Protein AF-A0A5N1IQK7-F1 (afdb_monomer_lite)

Organism: NCBI:txid2607655

Structure (mmCIF, N/CA/C/O backbone):
data_AF-A0A5N1IQK7-F1
#
_entry.id   AF-A0A5N1IQK7-F1
#
loop_
_atom_site.group_PDB
_atom_site.id
_atom_site.type_symbol
_atom_site.label_atom_id
_atom_site.label_alt_id
_atom_site.label_comp_id
_atom_site.label_asym_id
_atom_site.label_entity_id
_atom_site.label_seq_id
_atom_site.pdbx_PDB_ins_code
_atom_site.Cartn_x
_atom_site.Cartn_y
_atom_site.Cartn_z
_atom_site.occupancy
_atom_site.B_iso_or_equiv
_atom_site.auth_seq_id
_atom_site.auth_comp_id
_atom_site.auth_asym_id
_atom_site.auth_atom_id
_atom_site.pdbx_PDB_model_num
ATOM 1 N N . MET A 1 1 ? 9.246 -11.820 -19.263 1.00 68.75 1 MET A N 1
ATOM 2 C CA . MET A 1 1 ? 8.201 -10.917 -18.738 1.00 68.75 1 MET A CA 1
ATOM 3 C C . MET A 1 1 ? 7.784 -11.467 -17.394 1.00 68.75 1 MET A C 1
ATOM 5 O O . MET A 1 1 ? 7.193 -12.541 -17.363 1.00 68.75 1 MET A O 1
ATOM 9 N N . LYS A 1 2 ? 8.166 -10.788 -16.314 1.00 76.56 2 LYS A N 1
ATOM 10 C CA . LYS A 1 2 ? 7.751 -11.128 -14.954 1.00 76.56 2 LYS A CA 1
ATOM 11 C C . LYS A 1 2 ? 6.522 -10.287 -14.618 1.00 76.56 2 LYS A C 1
ATOM 13 O O . LYS A 1 2 ? 6.478 -9.094 -14.926 1.00 76.56 2 LYS A O 1
ATOM 18 N N . ASP A 1 3 ? 5.504 -10.927 -14.060 1.00 84.69 3 ASP A N 1
ATOM 19 C CA . ASP A 1 3 ? 4.330 -10.233 -13.542 1.00 84.69 3 ASP A CA 1
ATOM 20 C C . ASP A 1 3 ? 4.482 -10.128 -12.025 1.00 84.69 3 ASP A C 1
ATOM 22 O O . ASP A 1 3 ? 4.413 -11.128 -11.313 1.00 84.69 3 ASP A O 1
ATOM 26 N N . LEU A 1 4 ? 4.791 -8.921 -11.565 1.00 87.88 4 LEU A N 1
ATOM 27 C CA . LEU A 1 4 ? 5.002 -8.552 -10.166 1.00 87.88 4 LEU A CA 1
ATOM 28 C C . LEU A 1 4 ? 3.788 -7.803 -9.605 1.00 87.88 4 LEU A C 1
ATOM 30 O O . LEU A 1 4 ? 3.894 -7.094 -8.604 1.00 87.88 4 LEU A O 1
ATOM 34 N N . ARG A 1 5 ? 2.638 -7.900 -10.275 1.00 91.56 5 ARG A N 1
ATOM 35 C CA . ARG A 1 5 ? 1.387 -7.381 -9.735 1.00 91.56 5 ARG A CA 1
ATOM 36 C C . ARG A 1 5 ? 0.898 -8.236 -8.572 1.00 91.56 5 ARG A C 1
ATOM 38 O O . ARG A 1 5 ? 1.287 -9.399 -8.436 1.00 91.56 5 ARG A O 1
ATOM 45 N N . PHE A 1 6 ? 0.031 -7.657 -7.746 1.00 93.50 6 PHE A N 1
ATOM 46 C CA . PHE A 1 6 ? -0.647 -8.395 -6.686 1.00 93.50 6 PHE A CA 1
ATOM 47 C C . PHE A 1 6 ? -1.367 -9.621 -7.254 1.00 93.50 6 PHE A C 1
ATOM 49 O O . PHE A 1 6 ? -2.085 -9.540 -8.252 1.00 93.50 6 PHE A O 1
ATOM 56 N N . SER A 1 7 ? -1.177 -10.766 -6.603 1.00 94.44 7 SER A N 1
ATOM 57 C CA . SER A 1 7 ? -1.877 -11.998 -6.946 1.00 94.44 7 SER A CA 1
ATOM 58 C C . SER A 1 7 ? -3.335 -11.959 -6.484 1.00 94.44 7 SER A C 1
ATOM 60 O O . SER A 1 7 ? -3.713 -11.179 -5.607 1.00 94.44 7 SER A O 1
ATOM 62 N N . ASP A 1 8 ? -4.157 -12.879 -6.994 1.00 94.19 8 ASP A N 1
ATOM 63 C CA . ASP A 1 8 ? -5.556 -13.017 -6.566 1.00 94.19 8 ASP A CA 1
ATOM 64 C C . ASP A 1 8 ? -5.696 -13.207 -5.048 1.00 94.19 8 ASP A C 1
ATOM 66 O O . ASP A 1 8 ? -6.633 -12.691 -4.440 1.00 94.19 8 ASP A O 1
ATOM 70 N N . SER A 1 9 ? -4.756 -13.915 -4.411 1.00 96.44 9 SER A N 1
ATOM 71 C CA . SER A 1 9 ? -4.756 -14.072 -2.954 1.00 96.44 9 SER A CA 1
ATOM 72 C C . SER A 1 9 ? -4.526 -12.742 -2.244 1.00 96.44 9 SER A C 1
ATOM 74 O O . SER A 1 9 ? -5.175 -12.468 -1.245 1.00 96.44 9 SER A O 1
ATOM 76 N N . GLU A 1 10 ? -3.645 -11.885 -2.758 1.00 96.56 10 GLU A N 1
ATOM 77 C CA . GLU A 1 10 ? -3.402 -10.562 -2.173 1.00 96.56 10 GLU A CA 1
ATOM 78 C C . GLU A 1 10 ? -4.595 -9.630 -2.380 1.00 96.56 10 GLU A C 1
ATOM 80 O O . GLU A 1 10 ? -4.990 -8.924 -1.455 1.00 96.56 10 GLU A O 1
ATOM 85 N N . VAL A 1 11 ? -5.244 -9.690 -3.545 1.00 95.06 11 VAL A N 1
ATOM 86 C CA . VAL A 1 11 ? -6.497 -8.966 -3.812 1.00 95.06 11 VAL A CA 1
ATOM 87 C C . VAL A 1 11 ? -7.612 -9.402 -2.852 1.00 95.06 11 VAL A C 1
ATOM 89 O O . VAL A 1 11 ? -8.377 -8.567 -2.357 1.00 95.06 11 VAL A O 1
ATOM 92 N N . GLN A 1 12 ? -7.686 -10.694 -2.517 1.00 95.62 12 GLN A N 1
ATOM 93 C CA . GLN A 1 12 ? -8.607 -11.192 -1.491 1.00 95.62 12 GLN A CA 1
ATOM 94 C C . GLN A 1 12 ? -8.284 -10.621 -0.105 1.00 95.62 12 GLN A C 1
ATOM 96 O O . GLN A 1 12 ? -9.202 -10.197 0.593 1.00 95.62 12 GLN A O 1
ATOM 101 N N . LEU A 1 13 ? -7.005 -10.533 0.276 1.00 97.06 13 LEU A N 1
ATOM 102 C CA . LEU A 1 13 ? -6.601 -9.913 1.544 1.00 97.06 13 LEU A CA 1
ATOM 103 C C . LEU A 1 13 ? -6.958 -8.417 1.596 1.00 97.06 13 LEU A C 1
ATOM 105 O O . LEU A 1 13 ? -7.445 -7.944 2.621 1.00 97.06 13 LEU A O 1
ATOM 109 N N . LEU A 1 14 ? -6.785 -7.675 0.497 1.00 96.44 14 LEU A N 1
ATOM 110 C CA . LEU A 1 14 ? -7.234 -6.276 0.400 1.00 96.44 14 LEU A CA 1
ATOM 111 C C . LEU A 1 14 ? -8.758 -6.164 0.580 1.00 96.44 14 LEU A C 1
ATOM 113 O O . LEU A 1 14 ? -9.250 -5.276 1.276 1.00 96.44 14 LEU A O 1
ATOM 117 N N . SER A 1 15 ? -9.508 -7.117 0.024 1.00 95.38 15 SER A N 1
ATOM 118 C CA . SER A 1 15 ? -10.962 -7.203 0.205 1.00 95.38 15 SER A CA 1
ATOM 119 C C . SER A 1 15 ? -11.366 -7.563 1.643 1.00 95.38 15 SER A C 1
ATOM 121 O O . SER A 1 15 ? -12.440 -7.173 2.101 1.00 95.38 15 SER A O 1
ATOM 123 N N . GLU A 1 16 ? -10.548 -8.329 2.373 1.00 95.81 16 GLU A N 1
ATOM 124 C CA . GLU A 1 16 ? -10.738 -8.571 3.810 1.00 95.81 16 GLU A CA 1
ATOM 125 C C . GLU A 1 16 ? -10.499 -7.297 4.625 1.00 95.81 16 GLU A C 1
ATOM 127 O O . GLU A 1 16 ? -11.280 -7.006 5.531 1.00 95.81 16 GLU A O 1
ATOM 132 N N . LEU A 1 17 ? -9.461 -6.526 4.284 1.00 95.19 17 LEU A N 1
ATOM 133 C CA . LEU A 1 17 ? -9.135 -5.259 4.939 1.00 95.19 17 LEU A CA 1
ATOM 134 C C . LEU A 1 17 ? -10.304 -4.258 4.865 1.00 95.19 17 LEU A C 1
ATOM 136 O O . LEU A 1 17 ? -10.638 -3.644 5.875 1.00 95.19 17 LEU A O 1
ATOM 140 N N . LEU A 1 18 ? -10.992 -4.164 3.720 1.00 93.88 18 LEU A N 1
ATOM 141 C CA . LEU A 1 18 ? -12.187 -3.318 3.537 1.00 93.88 18 LEU A CA 1
ATOM 142 C C . LEU A 1 18 ? -13.368 -3.676 4.452 1.00 93.88 18 LEU A C 1
ATOM 144 O O . LEU A 1 18 ? -14.245 -2.851 4.692 1.00 93.88 18 LEU A O 1
ATOM 148 N N . LYS A 1 19 ? -13.423 -4.911 4.960 1.00 93.31 19 LYS A N 1
ATOM 149 C CA . LYS A 1 19 ? -14.508 -5.383 5.837 1.00 93.31 19 LYS A CA 1
ATOM 150 C C . LYS A 1 19 ? -14.240 -5.090 7.313 1.00 93.31 19 LYS A C 1
ATOM 152 O O . LYS A 1 19 ? -15.076 -5.418 8.157 1.00 93.31 19 LYS A O 1
ATOM 157 N N . LEU A 1 20 ? -13.075 -4.534 7.644 1.00 91.69 20 LEU A N 1
ATOM 158 C CA . LEU A 1 20 ? -12.724 -4.189 9.014 1.00 91.69 20 LEU A CA 1
ATOM 159 C C . LEU A 1 20 ? -13.356 -2.852 9.411 1.00 91.69 20 LEU A C 1
ATOM 161 O O . LEU A 1 20 ? -13.209 -1.841 8.733 1.00 91.69 20 LEU A O 1
ATOM 165 N N . ASN A 1 21 ? -14.039 -2.853 10.556 1.00 85.94 21 ASN A N 1
ATOM 166 C CA . ASN A 1 21 ? -14.760 -1.682 11.066 1.00 85.94 21 ASN A CA 1
ATOM 167 C C . ASN A 1 21 ? -13.868 -0.679 11.810 1.00 85.94 21 ASN A C 1
ATOM 169 O O . ASN A 1 21 ? -14.345 0.390 12.170 1.00 85.94 21 ASN A O 1
ATOM 173 N N . SER A 1 22 ? -12.630 -1.051 12.122 1.00 92.50 22 SER A N 1
ATOM 174 C CA . SER A 1 22 ? -11.670 -0.215 12.841 1.00 92.50 22 SER A CA 1
ATOM 175 C C . SER A 1 22 ? -10.272 -0.773 12.616 1.00 92.50 22 SER A C 1
ATOM 177 O O . SER A 1 22 ? -10.038 -1.974 12.803 1.00 92.50 22 SER A O 1
ATOM 179 N N . VAL A 1 23 ? -9.375 0.091 12.150 1.00 95.62 23 VAL A N 1
ATOM 180 C CA . VAL A 1 23 ? -8.003 -0.253 11.796 1.00 95.62 23 VAL A CA 1
ATOM 181 C C . VAL A 1 23 ? -7.062 0.834 12.302 1.00 95.62 23 VAL A C 1
ATOM 183 O O . VAL A 1 23 ? -7.202 2.008 11.954 1.00 95.62 23 VAL A O 1
ATOM 186 N N . GLU A 1 24 ? -6.072 0.434 13.091 1.00 96.44 24 GLU A N 1
ATOM 187 C CA . GLU A 1 24 ? -4.888 1.239 13.354 1.00 96.44 24 GLU A CA 1
ATOM 188 C C . GLU A 1 24 ? -3.979 1.186 12.121 1.00 96.44 24 GLU A C 1
ATOM 190 O O . GLU A 1 24 ? -3.625 0.112 11.629 1.00 96.44 24 GLU A O 1
ATOM 195 N N . ILE A 1 25 ? -3.606 2.357 11.615 1.00 96.19 25 ILE A N 1
ATOM 196 C CA . ILE A 1 25 ? -2.728 2.510 10.462 1.00 96.19 25 ILE A CA 1
ATOM 197 C C . ILE A 1 25 ? -1.385 3.017 10.958 1.00 96.19 25 ILE A C 1
ATOM 199 O O . ILE A 1 25 ? -1.283 4.117 11.510 1.00 96.19 25 ILE A O 1
ATOM 203 N N . VAL A 1 26 ? -0.348 2.230 10.710 1.00 94.81 26 VAL A N 1
ATOM 204 C CA . VAL A 1 26 ? 1.027 2.561 11.075 1.00 94.81 26 VAL A CA 1
ATOM 205 C C . VAL A 1 26 ? 1.876 2.612 9.825 1.00 94.81 26 VAL A C 1
ATOM 207 O O . VAL A 1 26 ? 1.753 1.771 8.942 1.00 94.81 26 VAL A O 1
ATOM 210 N N . TRP A 1 27 ? 2.743 3.608 9.753 1.00 93.31 27 TRP A N 1
ATOM 211 C CA . TRP A 1 27 ? 3.657 3.791 8.645 1.00 93.31 27 TRP A CA 1
ATOM 212 C C . TRP A 1 27 ? 5.098 3.722 9.139 1.00 93.31 27 TRP A C 1
ATOM 214 O O . TRP A 1 27 ? 5.511 4.516 9.976 1.00 93.31 27 TRP A O 1
ATOM 224 N N . ASP A 1 28 ? 5.836 2.762 8.599 1.00 90.38 28 ASP A N 1
ATOM 225 C CA . ASP A 1 28 ? 7.271 2.526 8.731 1.00 90.38 28 ASP A CA 1
ATOM 226 C C . ASP A 1 28 ? 7.989 2.826 7.397 1.00 90.38 28 ASP A C 1
ATOM 228 O O . ASP A 1 28 ? 7.368 2.841 6.333 1.00 90.38 28 ASP A O 1
ATOM 232 N N . ILE A 1 29 ? 9.305 3.036 7.410 1.00 87.44 29 ILE A N 1
ATOM 233 C CA . ILE A 1 29 ? 10.096 3.406 6.224 1.00 87.44 29 ILE A CA 1
ATOM 234 C C . ILE A 1 29 ? 9.781 2.540 4.995 1.00 87.44 29 ILE A C 1
ATOM 236 O O . ILE A 1 29 ? 9.613 3.080 3.901 1.00 87.44 29 ILE A O 1
ATOM 240 N N . ASN A 1 30 ? 9.595 1.232 5.191 1.00 89.88 30 ASN A N 1
ATOM 241 C CA . ASN A 1 30 ? 9.385 0.256 4.120 1.00 89.88 30 ASN A CA 1
ATOM 242 C C . ASN A 1 30 ? 8.001 -0.405 4.137 1.00 89.88 30 ASN A C 1
ATOM 244 O O . ASN A 1 30 ? 7.755 -1.319 3.349 1.00 89.88 30 ASN A O 1
ATOM 248 N N . ALA A 1 31 ? 7.102 0.002 5.038 1.00 93.62 31 ALA A N 1
ATOM 249 C CA . ALA A 1 31 ? 5.825 -0.679 5.186 1.00 93.62 31 ALA A CA 1
ATOM 250 C C . ALA A 1 31 ? 4.695 0.210 5.706 1.00 93.62 31 ALA A C 1
ATOM 252 O O . ALA A 1 31 ? 4.895 1.094 6.536 1.00 93.62 31 ALA A O 1
ATOM 253 N N . PHE A 1 32 ? 3.478 -0.116 5.286 1.00 95.56 32 PHE A N 1
ATOM 254 C CA . PHE A 1 32 ? 2.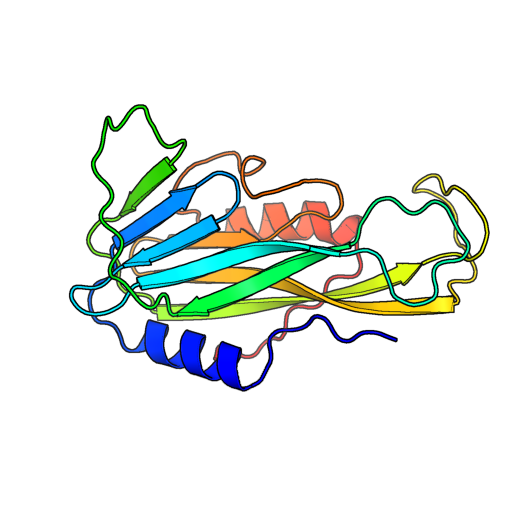262 0.282 5.982 1.00 95.56 32 PHE A CA 1
ATOM 255 C C . PHE A 1 32 ? 1.651 -0.933 6.666 1.00 95.56 32 PHE A C 1
ATOM 257 O O . PHE A 1 32 ? 1.435 -1.965 6.032 1.00 95.56 32 PHE A O 1
ATOM 264 N N . TYR A 1 33 ? 1.337 -0.795 7.947 1.00 96.62 33 TYR A N 1
ATOM 265 C CA . TYR A 1 33 ? 0.625 -1.795 8.726 1.00 96.62 33 TYR A CA 1
ATOM 266 C C . TYR A 1 33 ? -0.817 -1.353 8.943 1.00 96.62 33 TYR A C 1
ATOM 268 O O . TYR A 1 33 ? -1.096 -0.185 9.211 1.00 96.62 33 TYR A O 1
ATOM 276 N N . PHE A 1 34 ? -1.717 -2.323 8.851 1.00 97.12 34 PHE A N 1
ATOM 277 C CA . PHE A 1 34 ? -3.150 -2.175 9.052 1.00 97.12 34 PHE A CA 1
ATOM 278 C C . PHE A 1 34 ? -3.568 -3.169 10.129 1.00 97.12 34 PHE A C 1
ATOM 280 O O . PHE A 1 34 ? -3.800 -4.353 9.863 1.00 97.12 34 PHE A O 1
ATOM 287 N N . ASN A 1 35 ? -3.598 -2.688 11.364 1.00 95.94 35 ASN A N 1
ATOM 288 C CA . ASN A 1 35 ? -3.837 -3.484 12.553 1.00 95.94 35 ASN A CA 1
ATOM 289 C C . ASN A 1 35 ? -5.300 -3.422 12.970 1.00 95.94 35 ASN A C 1
ATOM 291 O O . ASN A 1 35 ? -5.862 -2.353 13.169 1.00 95.94 35 ASN A O 1
ATOM 295 N N . SER A 1 36 ? -5.897 -4.583 13.188 1.00 94.19 36 SER A N 1
ATOM 296 C CA . SER A 1 36 ? -7.158 -4.724 13.916 1.00 94.19 36 SER A CA 1
ATOM 297 C C . SER A 1 36 ? -6.927 -5.507 15.205 1.00 94.19 36 SER A C 1
ATOM 299 O O . SER A 1 36 ? -5.835 -6.015 15.453 1.00 94.19 36 SER A O 1
ATOM 301 N N . GLU A 1 37 ? -7.984 -5.714 15.988 1.00 91.38 37 GLU A N 1
ATOM 302 C CA . GLU A 1 37 ? -7.927 -6.558 17.189 1.00 91.38 37 GLU A CA 1
ATOM 303 C C . GLU A 1 37 ? -7.503 -8.015 16.918 1.00 91.38 37 GLU A C 1
ATOM 305 O O . GLU A 1 37 ? -7.094 -8.714 17.843 1.00 91.38 37 GLU A O 1
ATOM 310 N N . LYS A 1 38 ? -7.651 -8.508 15.678 1.00 93.06 38 LYS A N 1
ATOM 311 C CA . LYS A 1 38 ? -7.509 -9.941 15.345 1.00 93.06 38 LYS A CA 1
ATOM 312 C C . LYS A 1 38 ? -6.487 -10.247 14.261 1.00 93.06 38 LYS A C 1
ATOM 314 O O . LYS A 1 38 ? -6.047 -11.387 14.153 1.00 93.06 38 LYS A O 1
ATOM 319 N N . VAL A 1 39 ? -6.149 -9.267 13.434 1.00 95.88 39 VAL A N 1
ATOM 320 C CA . VAL A 1 39 ? -5.248 -9.449 12.298 1.00 95.88 39 VAL A CA 1
ATOM 321 C C . VAL A 1 39 ? -4.444 -8.184 12.042 1.00 95.88 39 VAL A C 1
ATOM 323 O O . VAL A 1 39 ? -4.980 -7.079 12.140 1.00 95.88 39 VAL A O 1
ATOM 326 N N . THR A 1 40 ? -3.186 -8.378 11.656 1.00 97.50 40 THR A N 1
ATOM 327 C CA . THR A 1 40 ? -2.344 -7.353 11.044 1.00 97.50 40 THR A CA 1
ATOM 328 C C . THR A 1 40 ? -2.174 -7.664 9.564 1.00 97.50 40 THR A C 1
ATOM 330 O O . THR A 1 40 ? -1.717 -8.753 9.204 1.00 97.50 40 THR A O 1
ATOM 333 N N . TYR A 1 41 ? -2.495 -6.693 8.715 1.00 97.88 41 TYR A N 1
ATOM 334 C CA . TYR A 1 41 ? -2.047 -6.692 7.328 1.00 97.88 41 TYR A CA 1
ATOM 335 C C . TYR A 1 41 ? -0.864 -5.752 7.147 1.00 97.88 41 TYR A C 1
ATOM 337 O O . TYR A 1 41 ? -0.705 -4.790 7.898 1.00 97.88 41 TYR A O 1
ATOM 345 N N . LYS A 1 42 ? -0.046 -6.029 6.138 1.00 97.38 42 LYS A N 1
ATOM 346 C CA . LYS A 1 42 ? 1.156 -5.268 5.825 1.00 97.38 42 LYS A CA 1
ATOM 347 C C . LYS A 1 42 ? 1.250 -5.061 4.321 1.00 97.38 42 LYS A C 1
ATOM 349 O O . LYS A 1 42 ? 1.279 -6.031 3.571 1.00 97.38 42 LYS A O 1
ATOM 354 N N . LEU A 1 43 ? 1.321 -3.807 3.895 1.00 97.31 43 LEU A N 1
ATOM 355 C CA . LEU A 1 43 ? 1.839 -3.446 2.583 1.00 97.31 43 LEU A CA 1
ATOM 356 C C . LEU A 1 43 ? 3.338 -3.209 2.737 1.00 97.31 43 LEU A C 1
ATOM 358 O O . LEU A 1 43 ? 3.729 -2.339 3.509 1.00 97.31 43 LEU A O 1
ATOM 362 N N . GLU A 1 44 ? 4.164 -3.966 2.032 1.00 95.25 44 GLU A N 1
ATOM 363 C CA . GLU A 1 44 ? 5.621 -3.913 2.158 1.00 95.25 44 GLU A CA 1
ATOM 364 C C . GLU A 1 44 ? 6.284 -3.663 0.809 1.00 95.25 44 GLU A C 1
ATOM 366 O O . GLU A 1 44 ? 5.817 -4.151 -0.222 1.00 95.25 44 GLU A O 1
ATOM 371 N N . CYS A 1 45 ? 7.363 -2.888 0.838 1.00 92.44 45 CYS A N 1
ATOM 372 C CA . CYS A 1 45 ? 8.227 -2.629 -0.303 1.00 92.44 45 CYS A CA 1
ATOM 373 C C . CYS A 1 45 ? 9.195 -3.791 -0.513 1.00 92.44 45 CYS A C 1
ATOM 375 O O . CYS A 1 45 ? 9.833 -4.244 0.434 1.00 92.44 45 CYS A O 1
ATOM 377 N N . PHE A 1 46 ? 9.326 -4.216 -1.761 1.00 89.81 46 PHE A N 1
ATOM 378 C CA . PHE A 1 46 ? 10.273 -5.222 -2.211 1.00 89.81 46 PHE A CA 1
ATOM 379 C C . PHE A 1 46 ? 11.123 -4.649 -3.339 1.00 89.81 46 PHE A C 1
ATOM 381 O O . PHE A 1 46 ? 10.629 -3.892 -4.179 1.00 89.81 46 PHE A O 1
ATOM 388 N N . ASP A 1 47 ? 12.379 -5.065 -3.359 1.00 86.12 47 ASP A N 1
ATOM 389 C CA . ASP A 1 47 ? 13.307 -4.970 -4.473 1.00 86.12 47 ASP A CA 1
ATOM 390 C C . ASP A 1 47 ? 13.572 -6.376 -5.020 1.00 86.12 47 ASP A C 1
ATOM 392 O O . ASP A 1 47 ? 13.616 -7.367 -4.289 1.00 86.12 47 ASP A O 1
ATOM 396 N N . ASP A 1 48 ? 13.662 -6.502 -6.340 1.00 77.56 48 ASP A N 1
ATOM 397 C CA . ASP A 1 48 ? 14.045 -7.761 -6.973 1.00 77.56 48 ASP A CA 1
ATOM 398 C C . ASP A 1 48 ? 14.900 -7.509 -8.210 1.00 77.56 48 ASP A C 1
ATOM 400 O O . ASP A 1 48 ? 14.679 -6.555 -8.966 1.00 77.56 48 ASP A O 1
ATOM 404 N N . TYR A 1 49 ? 15.850 -8.411 -8.436 1.00 74.88 49 TYR A N 1
ATOM 405 C CA . TYR A 1 49 ? 16.655 -8.434 -9.646 1.00 74.88 49 TYR A CA 1
ATOM 406 C C . TYR A 1 49 ? 15.862 -9.151 -10.746 1.00 74.88 49 TYR A C 1
ATOM 408 O O . TYR A 1 49 ? 15.406 -10.282 -10.555 1.00 74.88 49 TYR A O 1
ATOM 416 N N . PRO A 1 50 ? 15.666 -8.542 -11.925 1.00 66.94 50 PRO A N 1
ATOM 417 C CA . PRO A 1 50 ? 14.859 -9.164 -12.962 1.00 66.94 50 PRO A CA 1
ATOM 418 C C . PRO A 1 50 ? 15.510 -10.439 -13.517 1.00 66.94 50 PRO A C 1
ATOM 420 O O . PRO A 1 50 ? 16.663 -10.435 -13.955 1.00 66.94 50 PRO A O 1
ATOM 423 N N . ASP A 1 51 ? 14.722 -11.517 -13.578 1.00 59.25 51 ASP A N 1
ATOM 424 C CA . ASP A 1 51 ? 15.130 -12.789 -14.179 1.00 59.25 51 ASP A CA 1
ATOM 425 C C . ASP A 1 51 ? 15.579 -12.592 -15.640 1.00 59.25 51 ASP A C 1
ATOM 427 O O . ASP A 1 51 ? 14.836 -12.056 -16.469 1.00 59.25 51 ASP A O 1
ATOM 431 N N . GLY A 1 52 ? 16.786 -13.063 -15.972 1.00 51.94 52 GLY A N 1
ATOM 432 C CA . GLY A 1 52 ? 17.377 -12.930 -17.310 1.00 51.94 52 GLY A CA 1
ATOM 433 C C . GLY A 1 52 ? 18.197 -11.656 -17.539 1.00 51.94 52 GLY A C 1
ATOM 434 O O . GLY A 1 52 ? 18.559 -11.381 -18.684 1.00 51.94 52 GLY A O 1
ATOM 435 N N . SER A 1 53 ? 18.509 -10.885 -16.490 1.00 50.97 53 SER A N 1
ATOM 436 C CA . SER A 1 53 ? 19.433 -9.755 -16.615 1.00 50.97 53 SER A CA 1
ATOM 437 C C . SER A 1 53 ? 20.870 -10.229 -16.879 1.00 50.97 53 SER A C 1
ATOM 439 O O . SER A 1 53 ? 21.494 -10.852 -16.026 1.00 50.97 53 SER A O 1
ATOM 441 N N . ASN A 1 54 ? 21.403 -9.901 -18.060 1.00 42.88 54 ASN A N 1
ATOM 442 C CA . ASN A 1 54 ? 22.838 -9.977 -18.381 1.00 42.88 54 ASN A CA 1
ATOM 443 C C . ASN A 1 54 ? 23.549 -8.622 -18.166 1.00 42.88 54 ASN A C 1
ATOM 445 O O . ASN A 1 54 ? 24.688 -8.453 -18.598 1.00 42.88 54 ASN A O 1
ATOM 449 N N . PHE A 1 55 ? 22.861 -7.642 -17.571 1.00 51.56 55 PHE A N 1
ATOM 450 C CA . PHE A 1 55 ? 23.284 -6.243 -17.501 1.00 51.56 55 PHE A CA 1
ATOM 451 C C . PHE A 1 55 ? 23.220 -5.715 -16.063 1.00 51.56 55 PHE A C 1
ATOM 453 O O . PHE A 1 55 ? 22.444 -6.216 -15.246 1.00 51.56 55 PHE A O 1
ATOM 460 N N . GLU A 1 56 ? 24.022 -4.688 -15.777 1.00 49.44 56 GLU A N 1
ATOM 461 C CA . GLU A 1 56 ? 24.027 -3.951 -14.508 1.00 49.44 56 GLU A CA 1
ATOM 462 C C . GLU A 1 56 ? 22.772 -3.072 -14.415 1.00 49.44 56 GLU A C 1
ATOM 464 O O . GLU A 1 56 ? 22.779 -1.889 -14.743 1.00 49.44 56 GLU A O 1
ATOM 469 N N . TYR A 1 57 ? 21.659 -3.692 -14.034 1.00 59.53 57 TYR A N 1
ATOM 470 C CA . TYR A 1 57 ? 20.535 -2.995 -13.428 1.00 59.53 57 TYR A CA 1
ATOM 471 C C . TYR A 1 57 ? 20.630 -3.185 -11.927 1.00 59.53 57 TYR A C 1
ATOM 473 O O . TYR A 1 57 ? 20.921 -4.298 -11.486 1.00 59.53 57 TYR A O 1
ATOM 481 N N . ASP A 1 58 ? 20.342 -2.120 -11.183 1.00 55.41 58 ASP A N 1
ATOM 482 C CA . ASP A 1 58 ? 20.278 -2.205 -9.734 1.00 55.41 58 ASP A CA 1
ATOM 483 C C . ASP A 1 58 ? 19.049 -3.042 -9.351 1.00 55.41 58 ASP A C 1
ATOM 485 O O . ASP A 1 58 ? 19.200 -4.234 -9.135 1.00 55.41 58 ASP A O 1
ATOM 489 N N . GLU A 1 59 ? 17.819 -2.518 -9.323 1.00 72.38 59 GLU A N 1
ATOM 490 C CA . GLU A 1 59 ? 16.675 -3.269 -8.765 1.00 72.38 59 GLU A CA 1
ATOM 491 C C . GLU A 1 59 ? 15.320 -2.839 -9.368 1.00 72.38 59 GLU A C 1
ATOM 493 O O . GLU A 1 59 ? 15.177 -1.750 -9.931 1.00 72.38 59 GLU A O 1
ATOM 498 N N . ILE A 1 60 ? 14.294 -3.696 -9.257 1.00 78.44 60 ILE A N 1
ATOM 499 C CA . ILE A 1 60 ? 12.889 -3.341 -9.524 1.00 78.44 60 ILE A CA 1
ATOM 500 C C . ILE A 1 60 ? 12.139 -3.203 -8.207 1.00 78.44 60 ILE A C 1
ATOM 502 O O . ILE A 1 60 ? 11.983 -4.185 -7.487 1.00 78.44 60 ILE A O 1
ATOM 506 N N . PHE A 1 61 ? 11.576 -2.021 -7.962 1.00 84.50 61 PHE A N 1
ATOM 507 C CA . PHE A 1 61 ? 10.757 -1.749 -6.782 1.00 84.50 61 PHE A CA 1
ATOM 508 C C . PHE A 1 61 ? 9.278 -2.046 -7.014 1.00 84.50 61 PHE A C 1
ATOM 510 O O . PHE A 1 61 ? 8.682 -1.594 -7.997 1.00 84.50 61 PHE A O 1
ATOM 517 N N . TYR A 1 62 ? 8.673 -2.773 -6.081 1.00 89.25 62 TYR A N 1
ATOM 518 C CA . TYR A 1 62 ? 7.257 -3.127 -6.095 1.00 89.25 62 TYR A CA 1
ATOM 519 C C . TYR A 1 62 ? 6.728 -3.334 -4.679 1.00 89.25 62 TYR A C 1
ATOM 521 O O . TYR A 1 62 ? 7.490 -3.411 -3.719 1.00 89.25 62 TYR A O 1
ATOM 529 N N . CYS A 1 63 ? 5.409 -3.409 -4.533 1.00 93.62 63 CYS A N 1
ATOM 530 C CA . CYS A 1 63 ? 4.790 -3.716 -3.250 1.00 93.62 63 CYS A CA 1
ATOM 531 C C . CYS A 1 63 ? 4.181 -5.114 -3.243 1.00 93.62 63 CYS A C 1
ATOM 533 O O . CYS A 1 63 ? 3.660 -5.568 -4.261 1.00 93.62 63 CYS A O 1
ATOM 535 N N . ARG A 1 64 ? 4.162 -5.748 -2.066 1.00 95.69 64 ARG A N 1
ATOM 536 C CA . ARG A 1 64 ? 3.353 -6.944 -1.764 1.00 95.69 64 ARG A CA 1
ATOM 537 C C . ARG A 1 64 ? 2.458 -6.693 -0.564 1.00 95.69 64 ARG A C 1
ATOM 539 O O . ARG A 1 64 ? 2.796 -5.897 0.312 1.00 95.69 64 ARG A O 1
ATOM 546 N N . PHE A 1 65 ? 1.306 -7.354 -0.548 1.00 97.56 65 PHE A N 1
ATOM 547 C CA . PHE A 1 65 ? 0.328 -7.210 0.520 1.00 97.56 65 PHE A CA 1
ATOM 548 C C . PHE A 1 65 ? 0.155 -8.528 1.266 1.00 97.56 65 PHE A C 1
ATOM 550 O O . PHE A 1 65 ? -0.239 -9.544 0.703 1.00 97.56 65 PHE A O 1
ATOM 557 N N . LEU A 1 66 ? 0.468 -8.518 2.554 1.00 97.44 66 LEU A N 1
ATOM 558 C CA . LEU A 1 66 ? 0.608 -9.716 3.363 1.00 97.44 66 LEU A CA 1
ATOM 559 C C . LEU A 1 66 ? -0.321 -9.659 4.570 1.00 97.44 66 LEU A C 1
ATOM 561 O O . LEU A 1 66 ? -0.590 -8.599 5.132 1.00 97.44 66 LEU A O 1
ATOM 565 N N . LYS A 1 67 ? -0.762 -10.834 5.011 1.00 97.44 67 LYS A N 1
ATOM 566 C CA . LYS A 1 67 ? -1.391 -11.041 6.315 1.00 97.44 67 LYS A CA 1
ATOM 567 C C . LYS A 1 67 ? -0.346 -11.644 7.238 1.00 97.44 67 LYS A C 1
ATOM 569 O O . LYS A 1 67 ? 0.207 -12.697 6.922 1.00 97.44 67 LYS A O 1
ATOM 574 N N . LEU A 1 68 ? -0.049 -10.974 8.344 1.00 97.00 68 LEU A N 1
ATOM 575 C CA . LEU A 1 68 ? 0.978 -11.446 9.265 1.00 97.00 68 LEU A CA 1
ATOM 576 C C . LEU A 1 68 ? 0.430 -12.565 10.163 1.00 97.00 68 LEU A C 1
ATOM 578 O O . LEU A 1 68 ? -0.750 -12.537 10.527 1.00 97.00 68 LEU A O 1
ATOM 582 N N . PRO A 1 69 ? 1.270 -13.550 10.530 1.00 94.75 69 PRO A N 1
ATOM 583 C CA . PRO A 1 69 ? 0.855 -14.656 11.392 1.00 94.75 69 PRO A CA 1
ATOM 584 C C . PRO A 1 69 ? 0.564 -14.203 12.828 1.00 94.75 69 PRO A C 1
ATOM 586 O O . PRO A 1 69 ? -0.238 -14.828 13.519 1.00 94.75 69 PRO A O 1
ATOM 589 N N . GLU A 1 70 ? 1.193 -13.112 13.266 1.00 93.94 70 GLU A N 1
ATOM 590 C CA . GLU A 1 70 ? 1.060 -12.561 14.611 1.00 93.94 70 GLU A CA 1
ATOM 591 C C . GLU A 1 70 ? 0.631 -11.096 14.564 1.00 93.94 70 GLU A C 1
ATOM 593 O O . GLU A 1 70 ? 1.067 -10.323 13.702 1.00 93.94 70 GLU A O 1
ATOM 598 N N . LEU A 1 71 ? -0.200 -10.718 15.537 1.00 93.75 71 LEU A N 1
ATOM 599 C CA . LEU A 1 71 ? -0.596 -9.335 15.770 1.00 93.75 71 LEU A CA 1
ATOM 600 C C . LEU A 1 71 ? 0.627 -8.484 16.098 1.00 93.75 71 LEU A C 1
ATOM 602 O O . LEU A 1 71 ? 1.340 -8.758 17.064 1.00 93.75 71 LEU A O 1
ATOM 606 N N . GLN A 1 72 ? 0.816 -7.415 15.335 1.00 91.81 72 GLN A N 1
ATOM 607 C CA . GLN A 1 72 ? 1.839 -6.421 15.632 1.00 91.81 72 GLN A CA 1
ATOM 608 C C . GLN A 1 72 ? 1.302 -5.401 16.629 1.00 91.81 72 GLN A C 1
ATOM 610 O O . GLN A 1 72 ? 0.147 -4.985 16.551 1.00 91.81 72 GLN A O 1
ATOM 615 N N . LYS A 1 73 ? 2.146 -5.000 17.579 1.00 88.19 73 LYS A N 1
ATOM 616 C CA . LYS A 1 73 ? 1.818 -3.971 18.567 1.00 88.19 73 LYS A CA 1
ATOM 617 C C . LYS A 1 73 ? 2.790 -2.822 18.404 1.00 88.19 73 LYS A C 1
ATOM 619 O O . LYS A 1 73 ? 3.983 -2.999 18.626 1.00 88.19 73 LYS A O 1
ATOM 624 N N . PHE A 1 74 ? 2.268 -1.652 18.068 1.00 87.81 74 PHE A N 1
ATOM 625 C CA . PHE A 1 74 ? 3.058 -0.437 17.962 1.00 87.81 74 PHE A CA 1
ATOM 626 C C . PHE A 1 74 ? 2.823 0.424 19.199 1.00 87.81 74 PHE A C 1
ATOM 628 O O . PHE A 1 74 ? 1.694 0.593 19.656 1.00 87.81 74 PHE A O 1
ATOM 635 N N . LYS A 1 75 ? 3.904 0.947 19.778 1.00 83.50 75 LYS A N 1
ATOM 636 C CA . LYS A 1 75 ? 3.838 1.846 20.929 1.00 83.50 75 LYS A CA 1
ATOM 637 C C . LYS A 1 75 ? 4.610 3.117 20.627 1.00 83.50 75 LYS A C 1
ATOM 639 O O . LYS A 1 75 ? 5.803 3.071 20.347 1.00 83.50 75 LYS A O 1
ATOM 644 N N . GLU A 1 76 ? 3.928 4.251 20.715 1.00 72.81 76 GLU A N 1
ATOM 645 C CA . GLU A 1 76 ? 4.554 5.555 20.525 1.00 72.81 76 GLU A CA 1
ATOM 646 C C . GLU A 1 76 ? 5.759 5.728 21.470 1.00 72.81 76 GLU A C 1
ATOM 648 O O . GLU A 1 76 ? 5.678 5.433 22.668 1.00 72.81 76 GLU A O 1
ATOM 653 N N . GLY A 1 77 ? 6.889 6.171 20.914 1.00 67.56 77 GLY A N 1
ATOM 654 C CA . GLY A 1 77 ? 8.141 6.351 21.650 1.00 67.56 77 GLY A CA 1
ATOM 655 C C . GLY A 1 77 ? 9.007 5.096 21.798 1.00 67.56 77 GLY A C 1
ATOM 656 O O . GLY A 1 77 ? 9.970 5.142 22.561 1.00 67.56 77 GLY A O 1
ATOM 657 N N . ASP A 1 78 ? 8.699 3.997 21.101 1.00 72.81 78 ASP A N 1
ATOM 658 C CA . ASP A 1 78 ? 9.620 2.862 20.989 1.00 72.81 78 ASP A CA 1
ATOM 659 C C . ASP A 1 78 ? 10.856 3.257 20.149 1.00 72.81 78 ASP A C 1
ATOM 661 O O . ASP A 1 78 ? 10.718 3.541 18.958 1.00 72.81 78 ASP A O 1
ATOM 665 N N . PRO A 1 79 ? 12.068 3.304 20.736 1.00 63.09 79 PRO A N 1
ATOM 666 C CA . PRO A 1 79 ? 13.272 3.722 20.023 1.00 63.09 79 PRO A CA 1
ATOM 667 C C . PRO A 1 79 ? 13.780 2.676 19.020 1.00 63.09 79 PRO A C 1
ATOM 669 O O . PRO A 1 79 ? 14.682 2.985 18.243 1.00 63.09 79 PRO A O 1
ATOM 672 N N . ALA A 1 80 ? 13.255 1.444 19.046 1.00 60.44 80 ALA A N 1
ATOM 673 C CA . ALA A 1 80 ? 13.724 0.357 18.192 1.00 60.44 80 ALA A CA 1
ATOM 674 C C . ALA A 1 80 ? 13.198 0.441 16.750 1.00 60.44 80 ALA A C 1
ATOM 676 O O . ALA A 1 80 ? 13.743 -0.229 15.874 1.00 60.44 80 ALA A O 1
ATOM 677 N N . PHE A 1 81 ? 12.174 1.257 16.484 1.00 64.62 81 PHE A N 1
ATOM 678 C CA . PHE A 1 81 ? 11.496 1.261 15.192 1.00 64.62 81 PHE A CA 1
ATOM 679 C C . PHE A 1 81 ? 11.233 2.680 14.673 1.00 64.62 81 PHE A C 1
ATOM 681 O O . PHE A 1 81 ? 10.822 3.572 15.411 1.00 64.62 81 PHE A O 1
ATOM 688 N N . TRP A 1 82 ? 11.448 2.885 13.373 1.00 78.62 82 TRP A N 1
ATOM 689 C CA . TRP A 1 82 ? 11.221 4.160 12.686 1.00 78.62 82 TRP A CA 1
ATOM 690 C C . TRP A 1 82 ? 9.813 4.202 12.082 1.00 78.62 82 TRP A C 1
ATOM 692 O O . TRP A 1 82 ? 9.647 4.249 10.865 1.00 78.62 82 TRP A O 1
ATOM 702 N N . PHE A 1 83 ? 8.789 4.190 12.941 1.00 87.94 83 PHE A N 1
ATOM 703 C CA . PHE A 1 83 ? 7.394 4.275 12.506 1.00 87.94 83 PHE A CA 1
ATOM 704 C C . PHE A 1 83 ? 6.657 5.493 13.059 1.00 87.94 83 PHE A C 1
ATOM 706 O O . PHE A 1 83 ? 7.048 6.120 14.044 1.00 87.94 83 PHE A O 1
ATOM 713 N N . LYS A 1 84 ? 5.515 5.780 12.438 1.00 90.06 84 LYS A N 1
ATOM 714 C CA . LYS A 1 84 ? 4.521 6.734 12.903 1.00 90.06 84 LYS A CA 1
ATOM 715 C C . LYS A 1 84 ? 3.128 6.123 12.836 1.00 90.06 84 LYS A C 1
ATOM 717 O O . LYS A 1 84 ? 2.716 5.596 11.805 1.00 90.06 84 LYS A O 1
ATOM 722 N N . ILE A 1 85 ? 2.389 6.225 13.938 1.00 92.94 85 ILE A N 1
ATOM 723 C CA . ILE A 1 85 ? 0.969 5.872 13.976 1.00 92.94 85 ILE A CA 1
ATOM 724 C C . ILE A 1 85 ? 0.203 7.016 13.307 1.00 92.94 85 ILE A C 1
ATOM 726 O O . ILE A 1 85 ? 0.245 8.156 13.769 1.00 92.94 85 ILE A O 1
ATOM 730 N N . ILE A 1 86 ? -0.446 6.728 12.181 1.00 93.50 86 ILE A N 1
ATOM 731 C CA . ILE A 1 86 ? -1.233 7.705 11.417 1.00 93.50 86 ILE A CA 1
ATOM 732 C C . ILE A 1 86 ? -2.618 7.861 12.032 1.00 93.50 86 ILE A C 1
ATOM 734 O O . ILE A 1 86 ? -3.142 8.970 12.132 1.00 93.50 86 ILE A O 1
ATOM 738 N N . SER A 1 87 ? -3.214 6.738 12.417 1.00 94.69 87 SER A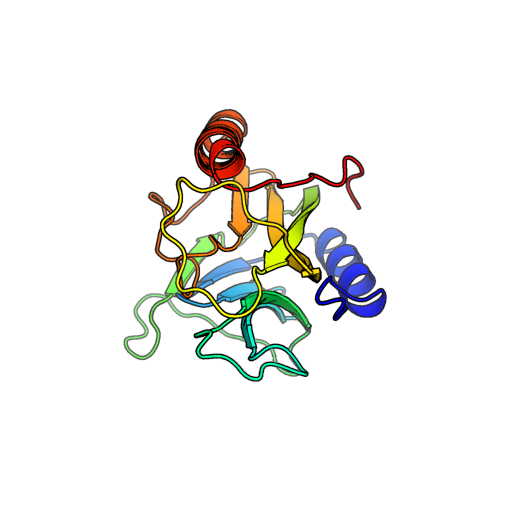 N 1
ATOM 739 C CA . SER A 1 87 ? -4.519 6.678 13.058 1.00 94.69 87 SER A CA 1
ATOM 740 C C . SER A 1 87 ? -4.615 5.400 13.871 1.00 94.69 87 SER A C 1
ATOM 742 O O . SER A 1 87 ? -4.029 4.389 13.498 1.00 94.69 87 SER A O 1
ATOM 744 N N . THR A 1 88 ? -5.363 5.442 14.965 1.00 93.94 88 THR A N 1
ATOM 745 C CA . THR A 1 88 ? -5.646 4.283 15.818 1.00 93.94 88 THR A CA 1
ATOM 746 C C . THR A 1 88 ? -7.035 3.692 15.572 1.00 93.94 88 THR A C 1
ATOM 748 O O . THR A 1 88 ? -7.328 2.620 16.086 1.00 93.94 88 THR A O 1
ATOM 751 N N . ASP A 1 89 ? -7.890 4.378 14.805 1.00 94.88 89 ASP A N 1
ATOM 752 C CA . ASP A 1 89 ? -9.290 3.993 14.592 1.00 94.88 89 ASP A CA 1
ATOM 753 C C . ASP A 1 89 ? -9.832 4.510 13.244 1.00 94.88 89 ASP A C 1
ATOM 755 O O . ASP A 1 89 ? -10.737 5.352 13.170 1.00 94.88 89 ASP A O 1
ATOM 759 N N . SER A 1 90 ? -9.243 4.025 12.149 1.00 95.44 90 SER A N 1
ATOM 760 C CA . SER A 1 90 ? -9.691 4.333 10.786 1.00 95.44 90 SER A CA 1
ATOM 761 C C . SER A 1 90 ? -10.675 3.301 10.256 1.00 95.44 90 SER A C 1
ATOM 763 O O . SER A 1 90 ? -10.579 2.113 10.554 1.00 95.44 90 SER A O 1
ATOM 765 N N . ILE A 1 91 ? -11.577 3.754 9.387 1.00 95.38 91 ILE A N 1
ATOM 766 C CA . ILE A 1 91 ? -12.415 2.878 8.560 1.00 95.38 91 ILE A CA 1
ATOM 767 C C . ILE A 1 91 ? -11.962 3.048 7.121 1.00 95.38 91 ILE A C 1
ATOM 769 O O . ILE A 1 91 ? -11.995 4.166 6.601 1.00 95.38 91 ILE A O 1
ATOM 773 N N . ILE A 1 92 ? -11.560 1.952 6.484 1.00 95.69 92 ILE A N 1
ATOM 774 C CA . ILE A 1 92 ? -11.155 1.959 5.081 1.00 95.69 92 ILE A CA 1
ATOM 775 C C . ILE A 1 92 ? -12.407 1.819 4.216 1.00 95.69 92 ILE A C 1
ATOM 777 O O . ILE A 1 92 ? -13.176 0.877 4.364 1.00 95.69 92 ILE A O 1
ATOM 781 N N . GLN A 1 93 ? -12.616 2.791 3.335 1.00 95.19 93 GLN A N 1
ATOM 782 C CA . GLN A 1 93 ? -13.795 2.905 2.479 1.00 95.19 93 GLN A CA 1
ATOM 783 C C . GLN A 1 93 ? -13.539 2.373 1.071 1.00 95.19 93 GLN A C 1
ATOM 785 O O . GLN A 1 93 ? -14.443 1.817 0.454 1.00 95.19 93 GLN A O 1
ATOM 790 N N . ALA A 1 94 ? -12.324 2.568 0.558 1.00 94.94 94 ALA A N 1
ATOM 791 C CA . ALA A 1 94 ? -11.923 2.094 -0.757 1.00 94.94 94 ALA A CA 1
ATOM 792 C C . ALA A 1 94 ? -10.413 1.865 -0.814 1.00 94.94 94 ALA A C 1
ATOM 794 O O . ALA A 1 94 ? -9.640 2.536 -0.124 1.00 94.94 94 ALA A O 1
ATOM 795 N N . ILE A 1 95 ? -10.000 0.935 -1.671 1.00 95.12 95 ILE A N 1
ATOM 796 C CA . ILE A 1 95 ? -8.599 0.673 -1.990 1.00 95.12 95 ILE A CA 1
ATOM 797 C C . ILE A 1 95 ? -8.469 0.640 -3.513 1.00 95.12 95 ILE A C 1
ATOM 799 O O . ILE A 1 95 ? -9.147 -0.139 -4.180 1.00 95.12 95 ILE A O 1
ATOM 803 N N . ASN A 1 96 ? -7.576 1.466 -4.056 1.00 91.81 96 ASN A N 1
ATOM 804 C CA . ASN A 1 96 ? -7.185 1.416 -5.461 1.00 91.81 96 ASN A CA 1
ATOM 805 C C . ASN A 1 96 ? -5.759 0.877 -5.572 1.00 91.81 96 ASN A C 1
ATOM 807 O O . ASN A 1 96 ? -4.863 1.345 -4.867 1.00 91.81 96 ASN A O 1
ATOM 811 N N . ILE A 1 97 ? -5.545 -0.086 -6.468 1.00 91.12 97 ILE A N 1
ATOM 812 C CA . ILE A 1 97 ? -4.212 -0.608 -6.777 1.00 91.12 97 ILE A CA 1
ATOM 813 C C . ILE A 1 97 ? -3.578 0.274 -7.851 1.00 91.12 97 ILE A C 1
ATOM 815 O O . ILE A 1 97 ? -4.181 0.532 -8.897 1.00 91.12 97 ILE A O 1
ATOM 819 N N . LEU A 1 98 ? -2.339 0.694 -7.609 1.00 87.44 98 LEU A N 1
ATOM 820 C CA . LEU A 1 98 ? -1.524 1.376 -8.605 1.00 87.44 98 LEU A CA 1
ATOM 821 C C . LEU A 1 98 ? -0.614 0.380 -9.311 1.00 87.44 98 LEU A C 1
ATOM 823 O O . LEU A 1 98 ? 0.239 -0.246 -8.680 1.00 87.44 98 LEU A O 1
ATOM 827 N N . GLU A 1 99 ? -0.769 0.269 -10.630 1.00 85.62 99 GLU A N 1
ATOM 828 C CA . GLU A 1 99 ? 0.033 -0.624 -11.461 1.00 85.62 99 GLU A CA 1
ATOM 829 C C . GLU A 1 99 ? 0.744 0.126 -12.585 1.00 85.62 99 GLU A C 1
ATOM 831 O O . GLU A 1 99 ? 0.252 1.109 -13.152 1.00 85.62 99 GLU A O 1
ATOM 836 N N . VAL A 1 100 ? 1.920 -0.373 -12.950 1.00 78.75 100 VAL A N 1
ATOM 837 C CA . VAL A 1 100 ? 2.703 0.150 -14.066 1.00 78.75 100 VAL A CA 1
ATOM 838 C C . VAL A 1 100 ? 3.253 -0.973 -14.917 1.00 78.75 100 VAL A C 1
ATOM 840 O O . VAL A 1 100 ? 3.490 -2.086 -14.456 1.00 78.75 100 VAL A O 1
ATOM 843 N N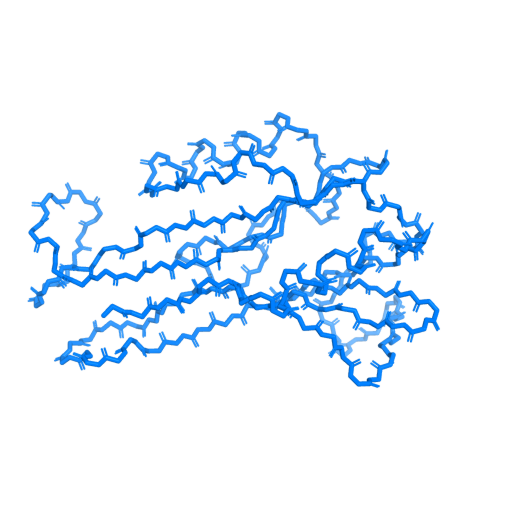 . CYS A 1 101 ? 3.496 -0.647 -16.178 1.00 76.50 101 CYS A N 1
ATOM 844 C CA . CYS A 1 101 ? 4.274 -1.478 -17.074 1.00 76.50 101 CYS A CA 1
ATOM 845 C C . CYS A 1 101 ? 5.657 -0.837 -17.206 1.00 76.50 101 CYS A C 1
ATOM 847 O O . CYS A 1 101 ? 5.801 0.198 -17.863 1.00 76.50 101 CYS A O 1
ATOM 849 N N . HIS A 1 102 ? 6.652 -1.419 -16.541 1.00 73.19 102 HIS A N 1
ATOM 850 C CA . HIS A 1 102 ? 8.029 -0.957 -16.623 1.00 73.19 102 HIS A CA 1
ATOM 851 C C . HIS A 1 102 ? 8.708 -1.587 -17.838 1.00 73.19 102 HIS A C 1
ATOM 853 O O . HIS A 1 102 ? 8.648 -2.805 -18.037 1.00 73.19 102 HIS A O 1
ATOM 859 N N . LYS A 1 103 ? 9.340 -0.744 -18.657 1.00 68.19 103 LYS A N 1
ATOM 860 C CA . LYS A 1 103 ? 10.048 -1.143 -19.869 1.00 68.19 103 LYS A CA 1
ATOM 861 C C . LYS A 1 103 ? 11.539 -0.862 -19.728 1.00 68.19 103 LYS A C 1
ATOM 863 O O . LYS A 1 103 ? 11.897 0.269 -19.427 1.00 68.19 103 LYS A O 1
ATOM 868 N N . TYR A 1 104 ? 12.377 -1.864 -19.988 1.00 64.94 104 TYR A N 1
ATOM 869 C CA . TYR A 1 104 ? 13.831 -1.753 -19.857 1.00 64.94 104 TYR A CA 1
ATOM 870 C C . TYR A 1 104 ? 14.521 -1.762 -21.228 1.00 64.94 104 TYR A C 1
ATOM 872 O O . TYR A 1 104 ? 14.166 -2.583 -22.090 1.00 64.94 104 TYR A O 1
ATOM 880 N N . PRO A 1 105 ? 15.491 -0.862 -21.444 1.00 54.44 105 PRO A N 1
ATOM 881 C CA . PRO A 1 105 ? 16.374 -0.899 -22.602 1.00 54.44 105 PRO A CA 1
ATOM 882 C C . PRO A 1 105 ? 17.400 -2.038 -22.475 1.00 54.44 105 PRO A C 1
ATOM 884 O O . PRO A 1 105 ? 17.729 -2.498 -21.387 1.00 54.44 105 PRO A O 1
ATOM 887 N N . GLU A 1 106 ? 17.892 -2.561 -23.591 1.00 54.75 106 GLU A N 1
ATOM 888 C CA . GLU A 1 106 ? 18.895 -3.633 -23.586 1.00 54.75 106 GLU A CA 1
ATOM 889 C C . GLU A 1 106 ? 20.300 -3.028 -23.743 1.00 54.75 106 GLU A C 1
ATOM 891 O O . GLU A 1 106 ? 20.547 -2.324 -24.718 1.00 54.75 106 GLU A O 1
ATOM 896 N N . GLY A 1 107 ? 21.219 -3.306 -22.809 1.00 49.91 107 GLY A N 1
ATOM 897 C CA . GLY A 1 107 ? 22.651 -3.020 -22.977 1.00 49.91 107 GLY A CA 1
ATOM 898 C C . GLY A 1 107 ? 23.097 -1.554 -22.962 1.00 49.91 107 GLY A C 1
ATOM 899 O O . GLY A 1 107 ? 24.153 -1.260 -23.521 1.00 49.91 107 GLY A O 1
ATOM 900 N N . VAL A 1 108 ? 22.341 -0.640 -22.342 1.00 52.28 108 VAL A N 1
ATOM 901 C CA . VAL A 1 108 ? 22.694 0.790 -22.257 1.00 52.28 108 VAL A CA 1
ATOM 902 C C . VAL A 1 108 ? 22.342 1.342 -20.868 1.00 52.28 108 VAL A C 1
ATOM 904 O O . VAL A 1 108 ? 21.249 1.078 -20.376 1.00 52.28 108 VAL A O 1
ATOM 907 N N . LEU A 1 109 ? 23.248 2.115 -20.253 1.00 52.19 109 LEU A N 1
ATOM 908 C CA . LEU A 1 109 ? 22.934 3.007 -19.126 1.00 52.19 109 LEU A CA 1
ATOM 909 C C . LEU A 1 109 ? 22.193 4.225 -19.681 1.00 52.19 109 LEU A C 1
ATOM 911 O O . LEU A 1 109 ? 22.711 4.894 -20.573 1.00 52.19 109 LEU A O 1
ATOM 915 N N . VAL A 1 110 ? 20.985 4.490 -19.198 1.00 50.53 110 VAL A N 1
ATOM 916 C CA . VAL A 1 110 ? 20.069 5.428 -19.859 1.00 50.53 110 VAL A CA 1
ATOM 917 C C . VAL A 1 110 ? 19.861 6.674 -19.022 1.00 50.53 110 VAL A C 1
ATOM 919 O O . VAL A 1 110 ? 19.394 6.583 -17.890 1.00 50.53 110 VAL A O 1
ATOM 922 N N . ASP A 1 111 ? 20.160 7.831 -19.612 1.00 46.78 111 ASP A N 1
ATOM 923 C CA . ASP A 1 111 ? 19.684 9.125 -19.127 1.00 46.78 111 ASP A CA 1
ATOM 924 C C . ASP A 1 111 ? 18.194 9.289 -19.472 1.00 46.78 111 ASP A C 1
ATOM 926 O O . ASP A 1 111 ? 17.735 8.877 -20.538 1.00 46.78 111 ASP A O 1
ATOM 930 N N . GLU A 1 112 ? 17.421 9.902 -18.569 1.00 44.62 112 GLU A N 1
ATOM 931 C CA . GLU A 1 112 ? 15.944 9.950 -18.583 1.00 44.62 112 GLU A CA 1
ATOM 932 C C . GLU A 1 112 ? 15.295 10.573 -19.846 1.00 44.62 112 GLU A C 1
ATOM 934 O O . GLU A 1 112 ? 14.067 10.612 -19.941 1.00 44.62 112 GLU A O 1
ATOM 939 N N . SER A 1 113 ? 16.078 11.078 -20.806 1.00 45.38 113 SER A N 1
ATOM 940 C CA . SER A 1 113 ? 15.617 11.820 -21.986 1.00 45.38 113 SER A CA 1
ATOM 941 C C . SER A 1 113 ? 15.445 11.009 -23.271 1.00 45.38 113 SER A C 1
ATOM 943 O O . SER A 1 113 ? 14.845 11.534 -24.210 1.00 45.38 113 SER A O 1
ATOM 945 N N . ASP A 1 114 ? 15.947 9.775 -23.350 1.00 42.34 114 ASP A N 1
ATOM 946 C CA . ASP A 1 114 ? 16.135 9.128 -24.653 1.00 42.34 114 ASP A CA 1
ATOM 947 C C . ASP A 1 114 ? 15.048 8.091 -24.988 1.00 42.34 114 ASP A C 1
ATOM 949 O O . ASP A 1 114 ? 14.723 7.186 -24.215 1.00 42.34 114 ASP A O 1
ATOM 953 N N . GLU A 1 115 ? 14.481 8.212 -26.193 1.00 44.31 115 GLU A N 1
ATOM 954 C CA . GLU A 1 115 ? 13.559 7.229 -26.768 1.00 44.31 115 GLU A CA 1
ATOM 955 C C . GLU A 1 115 ? 14.340 5.987 -27.222 1.00 44.31 115 GLU A C 1
ATOM 957 O O . GLU A 1 115 ? 14.917 5.956 -28.309 1.00 44.31 115 GLU A O 1
ATOM 962 N N . LEU A 1 116 ? 14.364 4.949 -26.383 1.00 48.50 116 LEU A N 1
ATOM 963 C CA . LEU A 1 116 ? 15.033 3.681 -26.681 1.00 48.50 116 LEU A CA 1
ATOM 964 C C . LEU A 1 116 ? 14.062 2.571 -27.094 1.00 48.50 116 LEU A C 1
ATOM 966 O O . LEU A 1 116 ? 12.872 2.578 -26.778 1.00 48.50 116 LEU A O 1
ATOM 970 N N . ASP A 1 117 ? 14.603 1.576 -27.797 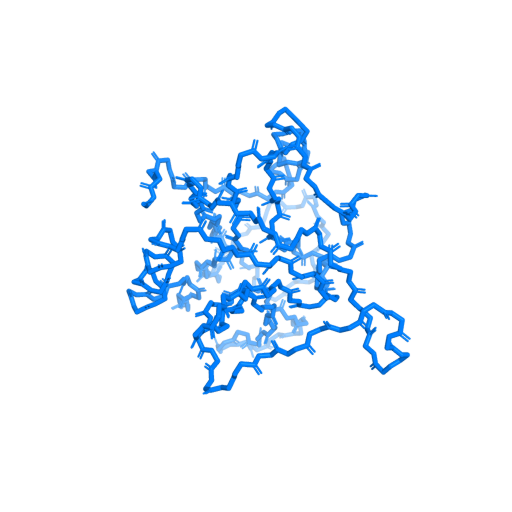1.00 48.41 117 ASP A N 1
ATOM 971 C CA . ASP A 1 117 ? 13.874 0.392 -28.247 1.00 48.41 117 ASP A CA 1
ATOM 972 C C . ASP A 1 117 ? 13.820 -0.644 -27.104 1.00 48.41 117 ASP A C 1
ATOM 974 O O . ASP A 1 117 ? 14.703 -1.484 -26.922 1.00 48.41 117 ASP A O 1
ATOM 978 N N . PHE A 1 118 ? 12.812 -0.506 -26.238 1.00 55.91 118 PHE A N 1
ATOM 979 C CA . PHE A 1 118 ? 12.669 -1.301 -25.015 1.00 55.91 118 PHE A CA 1
ATOM 980 C C . PHE A 1 118 ? 12.211 -2.744 -25.299 1.00 55.91 118 PHE A C 1
ATOM 982 O O . PHE A 1 118 ? 11.125 -2.949 -25.849 1.00 55.91 118 PHE A O 1
ATOM 989 N N . LYS A 1 119 ? 12.969 -3.751 -24.839 1.00 53.47 119 LYS A N 1
ATOM 990 C CA . LYS A 1 119 ? 12.615 -5.180 -24.998 1.00 53.47 119 LYS A CA 1
ATOM 991 C C . LYS A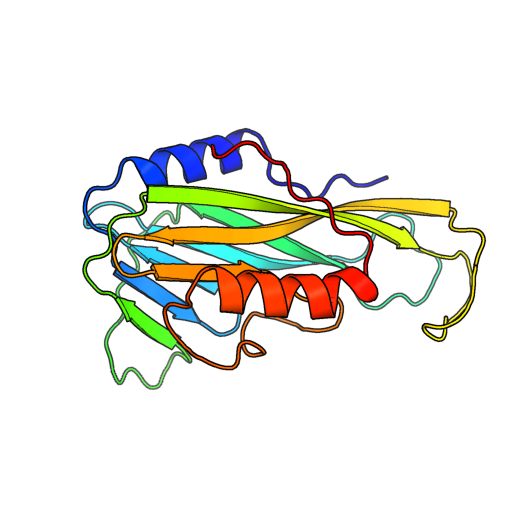 1 119 ? 12.229 -5.890 -23.698 1.00 53.47 119 LYS A C 1
ATOM 993 O O . LYS A 1 119 ? 11.455 -6.846 -23.744 1.00 53.47 119 LYS A O 1
ATOM 998 N N . GLY A 1 120 ? 12.721 -5.438 -22.542 1.00 60.44 120 GLY A N 1
ATOM 999 C CA . GLY A 1 120 ? 12.290 -5.954 -21.238 1.00 60.44 120 GLY A CA 1
ATOM 1000 C C . GLY A 1 120 ? 10.959 -5.328 -20.829 1.00 60.44 120 GLY A C 1
ATOM 1001 O O . GLY A 1 120 ? 10.806 -4.115 -20.938 1.00 60.44 120 GLY A O 1
ATOM 1002 N N . LEU A 1 121 ? 9.996 -6.129 -20.367 1.00 69.62 121 LEU A N 1
ATOM 1003 C CA . LEU A 1 121 ? 8.691 -5.642 -19.913 1.00 69.62 121 LEU A CA 1
ATOM 1004 C C . LEU A 1 121 ? 8.261 -6.394 -18.655 1.00 69.62 121 LEU A C 1
ATOM 1006 O O . LEU A 1 121 ? 8.161 -7.622 -18.692 1.00 69.62 121 LEU A O 1
ATOM 1010 N N . ASN A 1 122 ? 8.002 -5.658 -17.574 1.00 76.56 122 ASN A N 1
ATOM 1011 C CA . ASN A 1 122 ? 7.445 -6.180 -16.328 1.00 76.56 122 ASN A CA 1
ATOM 1012 C C . ASN A 1 122 ? 6.194 -5.383 -15.955 1.00 76.56 122 ASN A C 1
ATOM 1014 O O . ASN A 1 122 ? 6.170 -4.157 -16.077 1.00 76.56 122 ASN A O 1
ATOM 1018 N N . ASN A 1 123 ? 5.153 -6.079 -15.509 1.00 83.19 123 ASN A N 1
ATOM 1019 C CA . ASN A 1 123 ? 3.981 -5.436 -14.919 1.00 83.19 123 ASN A CA 1
ATOM 1020 C C . ASN A 1 123 ? 4.159 -5.444 -13.407 1.00 83.19 123 ASN A C 1
ATOM 1022 O O . ASN A 1 123 ? 4.566 -6.462 -12.855 1.00 83.19 123 ASN A O 1
ATOM 1026 N N . VAL A 1 124 ? 3.901 -4.320 -12.752 1.00 85.69 124 VAL A N 1
ATOM 1027 C CA . VAL A 1 124 ? 4.327 -4.104 -11.370 1.00 85.69 124 VAL A CA 1
ATOM 1028 C C . VAL A 1 124 ? 3.238 -3.382 -10.592 1.00 85.69 124 VAL A C 1
ATOM 1030 O O . VAL A 1 124 ? 2.737 -2.362 -11.065 1.00 85.69 124 VAL A O 1
ATOM 1033 N N . SER A 1 125 ? 2.896 -3.874 -9.399 1.00 90.69 125 SER A N 1
ATOM 1034 C CA . SER A 1 125 ? 2.105 -3.109 -8.429 1.00 90.69 125 SER A CA 1
ATOM 1035 C C . SER A 1 125 ? 3.035 -2.197 -7.633 1.00 90.69 125 SER A C 1
ATOM 1037 O O . SER A 1 125 ? 3.925 -2.667 -6.929 1.00 90.69 125 SER A O 1
ATOM 1039 N N . LEU A 1 126 ? 2.834 -0.886 -7.742 1.00 88.12 126 LEU A N 1
ATOM 1040 C CA . LEU A 1 126 ? 3.633 0.107 -7.019 1.00 88.12 126 LEU A CA 1
ATOM 1041 C C . LEU A 1 126 ? 3.079 0.413 -5.630 1.00 88.12 126 LEU A C 1
ATOM 1043 O O . LEU A 1 126 ? 3.747 1.085 -4.857 1.00 88.12 126 LEU A O 1
ATOM 1047 N N . GLY A 1 127 ? 1.865 -0.036 -5.319 1.00 92.38 127 GLY A N 1
ATOM 1048 C CA . GLY A 1 127 ? 1.243 0.162 -4.017 1.00 92.38 127 GLY A CA 1
ATOM 1049 C C . GLY A 1 127 ? -0.239 0.477 -4.127 1.00 92.38 127 GLY A C 1
ATOM 1050 O O . GLY A 1 127 ? -0.910 0.057 -5.074 1.00 92.38 127 GLY A O 1
ATOM 1051 N N . LEU A 1 128 ? -0.747 1.202 -3.134 1.00 93.69 128 LEU A N 1
ATOM 1052 C CA . LEU A 1 128 ? -2.168 1.439 -2.922 1.00 93.69 128 LEU A CA 1
ATOM 1053 C C . LEU A 1 128 ? -2.475 2.930 -2.758 1.00 93.69 128 LEU A C 1
ATOM 1055 O O . LEU A 1 128 ? -1.686 3.691 -2.198 1.00 93.69 128 LEU A O 1
ATOM 1059 N N . ILE A 1 129 ? -3.674 3.327 -3.172 1.00 93.81 129 ILE A N 1
ATOM 1060 C CA . ILE A 1 129 ? -4.334 4.549 -2.706 1.00 93.81 129 ILE A CA 1
ATOM 1061 C C . ILE A 1 129 ? -5.512 4.111 -1.852 1.00 93.81 129 ILE A C 1
ATOM 1063 O O . ILE A 1 129 ? -6.439 3.471 -2.351 1.00 93.81 129 ILE A O 1
ATOM 1067 N N . ILE A 1 130 ? -5.468 4.444 -0.567 1.00 94.81 130 ILE A N 1
ATOM 1068 C CA . ILE A 1 130 ? -6.449 3.982 0.412 1.00 94.81 130 ILE A CA 1
ATOM 1069 C C . ILE A 1 130 ? -7.292 5.170 0.845 1.00 94.81 130 ILE A C 1
ATOM 1071 O O . ILE A 1 130 ? -6.769 6.144 1.377 1.00 94.81 130 ILE A O 1
ATOM 1075 N N . THR A 1 131 ? -8.598 5.094 0.637 1.00 95.38 131 THR A N 1
ATOM 1076 C CA . THR A 1 131 ? -9.539 6.120 1.086 1.00 95.38 131 THR A CA 1
ATOM 1077 C C . THR A 1 131 ? -10.127 5.705 2.426 1.00 95.38 131 THR A C 1
ATOM 1079 O O . THR A 1 131 ? -10.649 4.597 2.563 1.00 95.38 131 THR A O 1
ATOM 1082 N N . THR A 1 132 ? -10.064 6.594 3.411 1.00 95.00 132 THR A N 1
ATOM 1083 C CA . THR A 1 132 ? -10.676 6.435 4.733 1.00 95.00 132 THR A CA 1
ATOM 1084 C C . THR A 1 132 ? -11.655 7.577 5.013 1.00 95.00 132 THR A C 1
ATOM 1086 O O . THR A 1 132 ? -11.780 8.517 4.227 1.00 95.00 132 THR A O 1
ATOM 1089 N N . LYS A 1 133 ? -12.351 7.530 6.157 1.00 91.38 133 LYS A N 1
ATOM 1090 C CA . LYS A 1 133 ? -13.231 8.632 6.600 1.00 91.38 133 LYS A CA 1
ATOM 1091 C C . LYS A 1 133 ? -12.467 9.946 6.855 1.00 91.38 133 LYS A C 1
ATOM 1093 O O . LYS A 1 133 ? -13.057 11.019 6.773 1.00 91.38 133 LYS A O 1
ATOM 1098 N N . GLU A 1 134 ? -11.184 9.862 7.201 1.00 93.88 134 GLU A N 1
ATOM 1099 C CA . GLU A 1 134 ? -10.314 10.991 7.545 1.00 93.88 134 GLU A CA 1
ATOM 1100 C C . GLU A 1 134 ? -9.645 11.635 6.325 1.00 93.88 134 GLU A C 1
ATOM 1102 O O . GLU A 1 134 ? -9.250 12.802 6.386 1.00 93.88 134 GLU A O 1
ATOM 1107 N N . GLY A 1 135 ? -9.503 10.887 5.230 1.00 94.50 135 GLY A N 1
ATOM 1108 C CA . GLY A 1 135 ? -8.879 11.343 3.994 1.00 94.50 135 GLY A CA 1
ATOM 1109 C C . GLY A 1 135 ? -8.270 10.193 3.199 1.00 94.50 135 GLY A C 1
ATOM 1110 O O . GLY A 1 135 ? -8.664 9.039 3.334 1.00 94.50 135 GLY A O 1
ATOM 1111 N N . VAL A 1 136 ? -7.294 10.510 2.355 1.00 94.81 136 VAL A N 1
ATOM 1112 C CA . VAL A 1 136 ? -6.631 9.546 1.475 1.00 94.81 136 VAL A CA 1
ATOM 1113 C C . VAL A 1 136 ? -5.213 9.284 1.946 1.00 94.81 136 VAL A C 1
ATOM 1115 O O . VAL A 1 136 ? -4.458 10.206 2.239 1.00 94.81 136 VAL A O 1
ATOM 1118 N N . LEU A 1 137 ? -4.833 8.017 1.991 1.00 94.56 137 LEU A N 1
ATOM 1119 C CA . LEU A 1 137 ? -3.482 7.575 2.270 1.00 94.56 137 LEU A CA 1
ATOM 1120 C C . LEU A 1 137 ? -2.823 7.081 0.971 1.00 94.56 137 LEU A C 1
ATOM 1122 O O . LEU A 1 137 ? -3.162 5.995 0.489 1.00 94.56 137 LEU A O 1
ATOM 1126 N N . PRO A 1 138 ? -1.893 7.857 0.386 1.00 92.31 138 PRO A N 1
ATOM 1127 C CA . PRO A 1 138 ? -1.060 7.388 -0.710 1.00 92.31 138 PRO A CA 1
ATOM 1128 C C . PRO A 1 138 ? 0.038 6.476 -0.151 1.00 92.31 138 PRO A C 1
ATOM 1130 O O . PRO A 1 138 ? 0.947 6.940 0.526 1.00 92.31 138 PRO A O 1
ATOM 1133 N N . ALA A 1 139 ? -0.043 5.180 -0.430 1.00 92.62 139 ALA A N 1
ATOM 1134 C CA . ALA A 1 139 ? 0.897 4.169 0.040 1.00 92.62 139 ALA A CA 1
ATOM 1135 C C . ALA A 1 139 ? 1.546 3.470 -1.161 1.00 92.62 139 ALA A C 1
ATOM 1137 O O . ALA A 1 139 ? 1.267 2.306 -1.443 1.00 92.62 139 ALA A O 1
ATOM 1138 N N . PHE A 1 140 ? 2.362 4.200 -1.924 1.00 89.06 140 PHE A N 1
ATOM 1139 C CA . PHE A 1 140 ? 2.995 3.679 -3.137 1.00 89.06 140 PHE A CA 1
ATOM 1140 C C . PHE A 1 140 ? 4.462 4.085 -3.282 1.00 89.06 140 PHE A C 1
ATOM 1142 O O . PHE A 1 140 ? 4.945 5.015 -2.640 1.00 89.06 140 PHE A O 1
ATOM 1149 N N . LEU A 1 141 ? 5.172 3.355 -4.133 1.00 83.94 141 LEU A N 1
ATOM 1150 C CA . LEU A 1 141 ? 6.585 3.523 -4.427 1.00 83.94 141 LEU A CA 1
ATOM 1151 C C . LEU A 1 141 ? 6.801 4.422 -5.638 1.00 83.94 141 LEU A C 1
ATOM 1153 O O . LEU A 1 141 ? 6.047 4.398 -6.614 1.00 83.94 141 LEU A O 1
ATOM 1157 N N . LEU A 1 142 ? 7.888 5.187 -5.587 1.00 72.12 142 LEU A N 1
ATOM 1158 C CA . LEU A 1 142 ? 8.437 5.843 -6.765 1.00 72.12 142 LEU A CA 1
ATOM 1159 C C . LEU A 1 142 ? 9.602 4.998 -7.284 1.00 72.12 142 LEU A C 1
ATOM 1161 O O . LEU A 1 142 ? 10.381 4.523 -6.466 1.00 72.12 142 LEU A O 1
ATOM 1165 N N . PRO A 1 143 ? 9.792 4.871 -8.608 1.00 63.81 143 PRO A N 1
ATOM 1166 C CA . PRO A 1 143 ? 10.863 4.041 -9.169 1.00 63.81 143 PRO A CA 1
ATOM 1167 C C . PRO A 1 143 ? 12.290 4.390 -8.720 1.00 63.81 143 PRO A C 1
ATOM 1169 O O . PRO A 1 143 ? 13.181 3.576 -8.896 1.00 63.81 143 PRO A O 1
ATOM 1172 N N . ALA A 1 144 ? 12.510 5.584 -8.162 1.00 63.94 144 ALA A N 1
ATOM 1173 C CA . ALA A 1 144 ? 13.814 6.045 -7.680 1.00 63.94 144 ALA A CA 1
ATOM 1174 C C . ALA A 1 144 ? 13.968 5.987 -6.146 1.00 63.94 144 ALA A C 1
ATOM 1176 O O . ALA A 1 144 ? 14.957 6.493 -5.625 1.00 63.94 144 ALA A O 1
ATOM 1177 N N . ASN A 1 145 ? 12.986 5.444 -5.414 1.00 68.19 145 ASN A N 1
ATOM 1178 C CA . ASN A 1 145 ? 12.969 5.471 -3.953 1.00 68.19 145 ASN A CA 1
ATOM 1179 C C . ASN A 1 145 ? 12.805 4.070 -3.361 1.00 68.19 145 ASN A C 1
ATOM 1181 O O . ASN A 1 145 ? 11.860 3.357 -3.692 1.00 68.19 145 ASN A O 1
ATOM 1185 N N . HIS A 1 146 ? 13.653 3.757 -2.383 1.00 72.94 146 HIS A N 1
ATOM 1186 C CA . HIS A 1 146 ? 13.461 2.625 -1.486 1.00 72.94 146 HIS A CA 1
ATOM 1187 C C . HIS A 1 146 ? 12.550 3.071 -0.336 1.00 72.94 146 HIS A C 1
ATOM 1189 O O . HIS A 1 146 ? 12.928 3.918 0.477 1.00 72.94 146 HIS A O 1
ATOM 1195 N N . GLY A 1 147 ? 11.333 2.533 -0.288 1.00 81.88 147 GLY A N 1
ATOM 1196 C CA . GLY A 1 147 ? 10.379 2.833 0.777 1.00 81.88 147 GLY A CA 1
ATOM 1197 C C . GLY A 1 147 ? 9.485 4.054 0.530 1.00 81.88 147 GLY A C 1
ATOM 1198 O O . GLY A 1 147 ? 9.413 4.627 -0.559 1.00 81.88 147 GLY A O 1
ATOM 1199 N N . PHE A 1 148 ? 8.757 4.443 1.574 1.00 85.44 148 PHE A N 1
ATOM 1200 C CA . PHE A 1 148 ? 7.668 5.423 1.514 1.00 85.44 148 PHE A CA 1
ATOM 1201 C C . PHE A 1 148 ? 8.044 6.815 2.048 1.00 85.44 148 PHE A C 1
ATOM 1203 O O . PHE A 1 148 ? 7.243 7.741 1.964 1.00 85.44 148 PHE A O 1
ATOM 1210 N N . THR A 1 149 ? 9.260 7.003 2.571 1.00 76.38 149 THR A N 1
ATOM 1211 C CA . THR A 1 149 ? 9.723 8.228 3.272 1.00 76.38 149 THR A CA 1
ATOM 1212 C C . THR A 1 149 ? 9.728 9.510 2.444 1.00 76.38 149 THR A C 1
ATOM 1214 O O . THR A 1 149 ? 9.906 10.592 2.993 1.00 76.38 149 THR A O 1
ATOM 1217 N N . TRP A 1 150 ? 9.532 9.408 1.133 1.00 74.62 150 TRP A N 1
ATOM 1218 C CA . TRP A 1 150 ? 9.514 10.535 0.205 1.00 74.62 150 TRP A CA 1
ATOM 1219 C C . TRP A 1 150 ? 8.232 11.376 0.264 1.00 74.62 150 TRP A C 1
ATOM 1221 O O . TRP A 1 150 ? 8.182 12.470 -0.296 1.00 74.62 150 TRP A O 1
ATOM 1231 N N . LEU A 1 151 ? 7.185 10.858 0.898 1.00 80.88 151 LEU A N 1
ATOM 1232 C CA . LEU A 1 151 ? 5.920 11.549 1.108 1.00 80.88 151 LEU A CA 1
ATOM 1233 C C . LEU A 1 151 ? 6.107 12.725 2.086 1.00 80.88 151 LEU A C 1
ATOM 1235 O O . LEU A 1 151 ? 6.602 12.555 3.197 1.00 80.88 151 LEU A O 1
ATOM 1239 N N . GLU A 1 152 ? 5.670 13.923 1.688 1.00 79.81 152 GLU A N 1
ATOM 1240 C CA . GLU A 1 152 ? 5.913 15.177 2.427 1.00 79.81 152 GLU A CA 1
ATOM 1241 C C . GLU A 1 152 ? 5.263 15.207 3.819 1.00 79.81 152 GLU A C 1
ATOM 1243 O O . GLU A 1 152 ? 5.728 15.883 4.738 1.00 79.81 152 GLU A O 1
ATOM 1248 N N . LYS A 1 153 ? 4.166 14.466 3.978 1.00 87.00 153 LYS A N 1
ATOM 1249 C CA . LYS A 1 153 ? 3.374 14.394 5.200 1.00 87.00 153 LYS A CA 1
ATOM 1250 C C . LYS A 1 153 ? 3.168 12.948 5.632 1.00 87.00 153 LYS A C 1
ATOM 1252 O O . LYS A 1 153 ? 2.600 12.144 4.898 1.00 87.00 153 LYS A O 1
ATOM 1257 N N . PHE A 1 154 ? 3.492 12.677 6.895 1.00 86.62 154 PHE A N 1
ATOM 1258 C CA . PHE A 1 154 ? 3.108 11.453 7.602 1.00 86.62 154 PHE A CA 1
ATOM 1259 C C . PHE A 1 154 ? 1.662 11.531 8.100 1.00 86.62 154 PHE A C 1
ATOM 1261 O O . PHE A 1 154 ? 1.420 11.883 9.260 1.00 86.62 154 PHE A O 1
ATOM 1268 N N . GLY A 1 155 ? 0.703 11.264 7.212 1.00 91.38 155 GLY A N 1
ATOM 1269 C CA . GLY A 1 155 ? -0.719 11.218 7.541 1.00 91.38 155 GLY A CA 1
ATOM 1270 C C . GLY A 1 155 ? -1.627 11.231 6.312 1.00 91.38 155 GLY A C 1
ATOM 1271 O O . GLY A 1 155 ? -1.192 10.917 5.210 1.00 91.38 155 GLY A O 1
ATOM 1272 N N . PHE A 1 156 ? -2.888 11.619 6.509 1.00 94.50 156 PHE A N 1
ATOM 1273 C CA . PHE A 1 156 ? -3.887 11.678 5.437 1.00 94.50 156 PHE A CA 1
ATOM 1274 C C . PHE A 1 156 ? -3.733 12.908 4.540 1.00 94.50 156 PHE A C 1
ATOM 1276 O O . PHE A 1 156 ? -3.432 14.006 5.014 1.00 94.50 156 PHE A O 1
ATOM 1283 N N . TYR A 1 157 ? -4.019 12.727 3.261 1.00 94.38 157 TYR A N 1
ATOM 1284 C CA . TYR A 1 157 ? -4.041 13.728 2.203 1.00 94.38 157 TYR A CA 1
ATOM 1285 C C . TYR A 1 157 ? -5.476 13.941 1.719 1.00 94.38 157 TYR A C 1
ATOM 1287 O O . TYR A 1 157 ? -6.371 13.133 1.967 1.00 94.38 157 TYR A O 1
ATOM 1295 N N . LYS A 1 158 ? -5.705 15.036 1.004 1.00 93.19 158 LYS A N 1
ATOM 1296 C CA . LYS A 1 158 ? -6.908 15.258 0.201 1.00 93.19 158 LYS A CA 1
ATOM 1297 C C . LYS A 1 158 ? -6.717 14.648 -1.183 1.00 93.19 158 LYS A C 1
ATOM 1299 O O . LYS A 1 158 ? -5.602 14.636 -1.700 1.00 93.19 158 LYS A O 1
ATOM 1304 N N . ASP A 1 159 ? -7.815 14.277 -1.835 1.00 87.19 159 ASP A N 1
ATOM 1305 C CA . ASP A 1 159 ? -7.812 13.712 -3.193 1.00 87.19 159 ASP A CA 1
ATOM 1306 C C . ASP A 1 159 ? -6.971 14.542 -4.173 1.00 87.19 159 ASP A C 1
ATOM 1308 O O . ASP A 1 159 ? -6.123 14.007 -4.879 1.00 87.19 159 ASP A O 1
ATOM 1312 N N . LYS A 1 160 ? -7.133 15.873 -4.154 1.00 88.44 160 LYS A N 1
ATOM 1313 C CA . LYS A 1 160 ? -6.373 16.787 -5.023 1.00 88.44 160 LYS A CA 1
ATOM 1314 C C . LYS A 1 160 ? -4.865 16.747 -4.776 1.00 88.44 160 LYS A C 1
ATOM 1316 O O . LYS A 1 160 ? -4.110 16.846 -5.734 1.00 88.44 160 LYS A O 1
ATOM 1321 N N . GLU A 1 161 ? -4.433 16.598 -3.524 1.00 90.19 161 GLU A N 1
ATOM 1322 C CA . GLU A 1 161 ? -3.006 16.502 -3.189 1.00 90.19 161 GLU A CA 1
ATOM 1323 C C . GLU A 1 161 ? -2.432 15.192 -3.745 1.00 90.19 161 GLU A C 1
ATOM 1325 O O . GLU A 1 161 ? -1.369 15.188 -4.360 1.00 90.19 161 GLU A O 1
ATOM 1330 N N . VAL A 1 162 ? -3.175 14.086 -3.618 1.00 87.06 162 VAL A N 1
ATOM 1331 C CA . VAL A 1 162 ? -2.785 12.788 -4.188 1.00 87.06 162 VAL A CA 1
ATOM 1332 C C . VAL A 1 162 ? -2.756 12.841 -5.716 1.00 87.06 162 VAL A C 1
ATOM 1334 O O . VAL A 1 162 ? -1.785 12.391 -6.320 1.00 87.06 162 VAL A O 1
ATOM 1337 N N . GLU A 1 163 ? -3.759 13.449 -6.353 1.00 84.19 163 GLU A N 1
ATOM 1338 C CA . GLU A 1 163 ? -3.765 13.666 -7.801 1.00 84.19 163 GLU A CA 1
ATOM 1339 C C . GLU A 1 163 ? -2.577 14.508 -8.274 1.00 84.19 163 GLU A C 1
ATOM 1341 O O . GLU A 1 163 ? -2.030 14.244 -9.342 1.00 84.19 163 GLU A O 1
ATOM 1346 N N . GLU A 1 164 ? -2.191 15.546 -7.534 1.00 86.00 164 GLU A N 1
ATOM 1347 C CA . GLU A 1 164 ? -1.045 16.394 -7.871 1.00 86.00 164 GLU A CA 1
ATOM 1348 C C . GLU A 1 164 ? 0.273 15.625 -7.748 1.00 86.00 164 GLU A C 1
ATOM 1350 O O . GLU A 1 164 ? 1.090 15.678 -8.675 1.00 86.00 164 GLU A O 1
ATOM 1355 N N . ILE A 1 165 ? 0.440 14.841 -6.674 1.00 83.25 165 ILE A N 1
ATOM 1356 C CA . ILE A 1 165 ? 1.576 13.926 -6.504 1.00 83.25 165 ILE A CA 1
ATOM 1357 C C . ILE A 1 165 ? 1.629 12.961 -7.691 1.00 83.25 165 ILE A C 1
ATOM 1359 O O . ILE A 1 165 ? 2.652 12.870 -8.370 1.00 83.25 165 ILE A O 1
ATOM 1363 N N . LEU A 1 166 ? 0.523 12.282 -7.997 1.00 78.50 166 LEU A N 1
ATOM 1364 C CA . LEU A 1 166 ? 0.454 11.333 -9.102 1.00 78.50 166 LEU A CA 1
ATOM 1365 C C . LEU A 1 166 ? 0.724 12.022 -10.437 1.00 78.50 166 LEU A C 1
ATOM 1367 O O . LEU A 1 166 ? 1.632 11.606 -11.134 1.00 78.50 166 LEU A O 1
ATOM 1371 N N . LYS A 1 167 ? 0.053 13.122 -10.795 1.00 74.38 167 LYS A N 1
ATOM 1372 C CA . LYS A 1 167 ? 0.276 13.841 -12.068 1.00 74.38 167 LYS A CA 1
ATOM 1373 C C . LYS A 1 167 ? 1.722 14.294 -12.243 1.00 74.38 167 LYS A C 1
ATOM 1375 O O . LYS A 1 167 ? 2.258 14.200 -13.349 1.00 74.38 167 LYS A O 1
ATOM 1380 N N . HIS A 1 168 ? 2.362 14.776 -11.179 1.00 69.06 168 HIS A N 1
ATOM 1381 C CA . HIS A 1 168 ? 3.767 15.167 -11.226 1.00 69.06 168 HIS A CA 1
ATOM 1382 C C . HIS A 1 168 ? 4.682 13.965 -11.520 1.00 69.06 168 HIS A C 1
ATOM 1384 O O . HIS A 1 168 ? 5.650 14.099 -12.266 1.00 69.06 168 HIS A O 1
ATOM 1390 N N . LYS A 1 169 ? 4.350 12.775 -11.004 1.00 66.25 169 LYS A N 1
ATOM 1391 C CA . LYS A 1 169 ? 5.151 11.550 -11.167 1.00 66.25 169 LYS A CA 1
ATOM 1392 C C . LYS A 1 169 ? 4.782 10.734 -12.422 1.00 66.25 169 LYS A C 1
ATOM 1394 O O . LYS A 1 169 ? 5.671 10.186 -13.064 1.00 66.25 169 LYS A O 1
ATOM 1399 N N . ILE A 1 170 ? 3.517 10.737 -12.851 1.00 56.38 170 ILE A N 1
ATOM 1400 C CA . ILE A 1 170 ? 2.980 10.118 -14.081 1.00 56.38 170 ILE A CA 1
ATOM 1401 C C . ILE A 1 170 ? 3.564 10.776 -15.335 1.00 56.38 170 ILE A C 1
ATOM 1403 O O . ILE A 1 170 ? 3.776 10.115 -16.345 1.00 56.38 170 ILE A O 1
ATOM 1407 N N . LYS A 1 171 ? 3.897 12.073 -15.299 1.00 49.84 171 LYS A N 1
ATOM 1408 C CA . LYS A 1 171 ? 4.621 12.699 -16.421 1.00 49.84 171 LYS A CA 1
ATOM 1409 C C . LYS A 1 171 ? 5.989 12.056 -16.682 1.00 49.84 171 LYS A C 1
ATOM 1411 O O . LYS A 1 171 ? 6.474 12.141 -17.803 1.00 49.84 171 LYS A O 1
ATOM 1416 N N . LYS A 1 172 ? 6.577 11.412 -15.670 1.00 46.88 172 LYS A N 1
ATOM 1417 C CA . LYS A 1 172 ? 7.874 10.735 -15.740 1.00 46.88 172 LYS A CA 1
ATOM 1418 C C . LYS A 1 172 ? 7.752 9.226 -16.022 1.00 46.88 172 LYS A C 1
ATOM 1420 O O . LYS A 1 172 ? 8.669 8.646 -16.585 1.00 46.88 172 LYS A O 1
ATOM 1425 N N . TYR A 1 173 ? 6.612 8.597 -15.704 1.00 48.69 173 TYR A N 1
ATOM 1426 C CA . TYR A 1 173 ? 6.390 7.149 -15.842 1.00 48.69 173 TYR A CA 1
ATOM 1427 C C . TYR A 1 173 ? 4.998 6.839 -16.421 1.00 48.69 173 TYR A C 1
ATOM 1429 O O . TYR A 1 173 ? 4.005 7.415 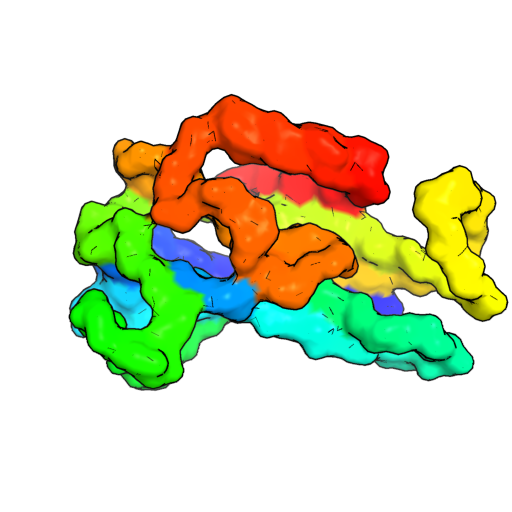-15.991 1.00 48.69 173 TYR A O 1
ATOM 1437 N N . LYS A 1 174 ? 4.871 5.895 -17.367 1.00 51.81 174 LYS A N 1
ATOM 1438 C CA . LYS A 1 174 ? 3.564 5.482 -17.935 1.00 51.81 174 LYS A CA 1
ATOM 1439 C C . LYS A 1 174 ? 2.746 4.644 -16.931 1.00 51.81 174 LYS A C 1
ATOM 1441 O O . LYS A 1 174 ? 2.631 3.429 -17.085 1.00 51.81 174 LYS A O 1
ATOM 1446 N N . ILE A 1 175 ? 2.186 5.290 -15.910 1.00 52.66 175 ILE A N 1
ATOM 1447 C CA . ILE A 1 175 ? 1.342 4.662 -14.880 1.00 52.66 175 ILE A CA 1
ATOM 1448 C C . ILE A 1 175 ? -0.090 4.511 -15.394 1.00 52.66 175 ILE A C 1
ATOM 1450 O O . ILE A 1 175 ? -0.615 5.416 -16.046 1.00 52.66 175 ILE A O 1
ATOM 1454 N N . ARG A 1 176 ? -0.728 3.371 -15.110 1.00 49.62 176 ARG A N 1
ATOM 1455 C CA . ARG A 1 176 ? -2.159 3.168 -15.359 1.00 49.62 176 ARG A CA 1
ATOM 1456 C C . ARG A 1 176 ? -2.864 2.916 -14.034 1.00 49.62 176 ARG A C 1
ATOM 1458 O O . ARG A 1 176 ? -2.567 1.950 -13.345 1.00 49.62 176 ARG A O 1
ATOM 1465 N N . GLU A 1 177 ? -3.838 3.754 -13.714 1.00 49.19 177 GLU A N 1
ATOM 1466 C CA . GLU A 1 177 ? -4.801 3.441 -12.662 1.00 49.19 177 GLU A CA 1
ATOM 1467 C C . GLU A 1 177 ? -5.779 2.387 -13.187 1.00 49.19 177 GLU A C 1
ATOM 1469 O O . GLU A 1 177 ? -6.377 2.544 -14.260 1.00 49.19 177 GLU A O 1
ATOM 1474 N N . LEU A 1 178 ? -5.953 1.294 -12.444 1.00 43.84 178 LEU A N 1
ATOM 1475 C CA . LEU A 1 178 ? -7.105 0.431 -12.659 1.00 43.84 178 LEU A CA 1
ATOM 1476 C C . LEU A 1 178 ? -8.319 1.143 -12.060 1.00 43.84 178 LEU A C 1
ATOM 1478 O O . LEU A 1 178 ? -8.528 1.137 -10.854 1.00 43.84 178 LEU A O 1
ATOM 1482 N N . ASN A 1 179 ? -9.124 1.760 -12.927 1.00 37.25 179 ASN A N 1
ATOM 1483 C CA . ASN A 1 179 ? -10.327 2.535 -12.588 1.00 37.25 179 ASN A CA 1
ATOM 1484 C C . ASN A 1 179 ? -11.498 1.696 -12.037 1.00 37.25 179 ASN A C 1
ATOM 1486 O O . ASN A 1 179 ? -12.662 1.986 -12.324 1.00 37.25 179 ASN A O 1
ATOM 1490 N N . LYS A 1 180 ? -11.236 0.629 -11.284 1.00 36.59 180 LYS A N 1
ATOM 1491 C CA . LYS A 1 180 ? -12.285 -0.075 -10.555 1.00 36.59 180 LYS A CA 1
ATOM 1492 C C . LYS A 1 180 ? -11.856 -0.223 -9.101 1.00 36.59 180 LYS A C 1
ATOM 1494 O O . LYS A 1 180 ? -10.930 -0.995 -8.859 1.00 36.59 180 LYS A O 1
ATOM 1499 N N . PRO A 1 181 ? -12.502 0.501 -8.165 1.00 44.94 181 PRO A N 1
ATOM 1500 C CA . PRO A 1 181 ? -12.330 0.205 -6.754 1.00 44.94 181 PRO A CA 1
ATOM 1501 C C . PRO A 1 181 ? -12.684 -1.266 -6.527 1.00 44.94 181 PRO A C 1
ATOM 1503 O O . PRO A 1 181 ? -13.627 -1.784 -7.140 1.00 44.94 181 PRO A O 1
ATOM 1506 N N . ILE A 1 182 ? -11.868 -1.924 -5.710 1.00 52.75 182 ILE A N 1
ATOM 1507 C CA . ILE A 1 182 ? -12.090 -3.302 -5.263 1.00 52.75 182 ILE A CA 1
ATOM 1508 C C . ILE A 1 182 ? -13.117 -3.283 -4.137 1.00 52.75 182 ILE A C 1
ATOM 1510 O O . ILE A 1 182 ? -13.037 -2.353 -3.301 1.00 52.75 182 ILE A O 1
#

Sequence (182 aa):
MKDLRFSDSEVQLLSELLKLNSVEIVWDINAFYFNSEKVTYKLECFDDYPDGSNFEYDEIFYCRFLKLPELQKFKEGDPAFWFKIISTDSIIQAINILEVCHKYPEGVLVDESDELDFKGLNNVSLGLIITTKEGVLPAFLLPANHGFTWLEKFGFYKDKEVEEILKHKIKKYKIRELNKPI

Radius of gyration: 17.08 Å; chains: 1; bounding box: 39×31×50 Å

Secondary structure (DSSP, 8-state):
--EESPPHHHHHHHHHHTT-S-EEEEEETTEEEEE-SS-EEEEEEEEEPPTT--S----EEEEEEEE-SS-----TT-TT--EEEEEEEE-EEEEEEEEEEEEE-SS----TT------EEEEEEEEEEEEESS-EEEEE--TT-SSSTTSS-SS-B-HHHHHHHHHHHHTTS-EEE--S--

pLDDT: mean 79.84, std 17.61, range [36.59, 97.88]

Foldseek 3Di:
DAEADEDPVLVVVVVVLLVDQWWWWKFAQFWIWTADPPWIKIWGKDWDDDPPDPDPDDTFIAIYIDIDPDGDDDDPPPPVGRMDTQDGTWRWNWKWWKKAKDFDAPPDDDDLPDDGDTDDIYIGTQAIWTQIPVAIDDAGDQRVDRGDVVDPDDYHDHPVVVVVVCVVRCVSGVIDTPPDTD